Protein AF-A0A7S2MVC9-F1 (afdb_monomer)

Radius of gyration: 18.14 Å; Cα contacts (8 Å, |Δi|>4): 120; chains: 1; bounding box: 53×37×40 Å

Organism: NCBI:txid156173

Secondary structure (DSSP, 8-state):
---S--HHHHHHHHHHHHTEE-B--B--EEE-STTS-SEEESS-TTS---S--PPPB--BSSSSPEE--TT-EEEEEEEEEPPSSTTSPPEEEEEEEEE-

Structure (mmCIF, N/CA/C/O backbone):
data_AF-A0A7S2MVC9-F1
#
_entry.id   AF-A0A7S2MVC9-F1
#
loop_
_atom_site.group_PDB
_atom_site.id
_atom_site.type_symbol
_atom_site.label_atom_id
_atom_site.label_alt_id
_atom_site.label_comp_id
_atom_site.label_asym_id
_atom_site.label_entity_id
_atom_site.label_seq_id
_atom_site.pdbx_PDB_ins_code
_atom_site.Cartn_x
_atom_site.Cartn_y
_atom_site.Cartn_z
_atom_site.occupancy
_atom_site.B_iso_or_equiv
_atom_site.auth_seq_id
_atom_site.auth_comp_id
_atom_site.auth_asym_id
_atom_site.auth_atom_id
_atom_site.pdbx_PDB_model_num
ATOM 1 N N . ARG A 1 1 ? -28.464 26.574 0.477 1.00 45.41 1 ARG A N 1
ATOM 2 C CA . ARG A 1 1 ? -28.232 25.177 0.918 1.00 45.41 1 ARG A CA 1
ATOM 3 C C . ARG A 1 1 ? -27.135 25.227 1.970 1.00 45.41 1 ARG A C 1
ATOM 5 O O . ARG A 1 1 ? -26.115 25.830 1.680 1.00 45.41 1 ARG A O 1
ATOM 12 N N . ARG A 1 2 ? -27.352 24.712 3.188 1.00 55.16 2 ARG A N 1
ATOM 13 C CA . ARG A 1 2 ? -26.241 24.469 4.125 1.00 55.16 2 ARG A CA 1
ATOM 14 C C . ARG A 1 2 ? -25.486 23.267 3.564 1.00 55.16 2 ARG A C 1
ATOM 16 O O . ARG A 1 2 ? -26.059 22.186 3.498 1.00 55.16 2 ARG A O 1
ATOM 23 N N . GLU A 1 3 ? -24.289 23.493 3.050 1.00 62.00 3 GLU A N 1
ATOM 24 C CA . GLU A 1 3 ? -23.391 22.424 2.618 1.00 62.00 3 GLU A CA 1
ATOM 25 C C . GLU A 1 3 ? -22.555 21.986 3.827 1.00 62.00 3 GLU A C 1
ATOM 27 O O . GLU A 1 3 ? -22.009 22.834 4.530 1.00 62.00 3 GLU A O 1
ATOM 32 N N . GLY A 1 4 ? -22.505 20.678 4.092 1.00 68.56 4 GLY A N 1
ATOM 33 C CA . GLY A 1 4 ? -21.732 20.079 5.186 1.00 68.56 4 GLY A CA 1
ATOM 34 C C . GLY A 1 4 ? -22.563 19.205 6.131 1.00 68.56 4 GLY A C 1
ATOM 35 O O . GLY A 1 4 ? -23.735 19.484 6.382 1.00 68.56 4 GLY A O 1
ATOM 36 N N . ALA A 1 5 ? -21.938 18.143 6.645 1.00 73.88 5 ALA A N 1
ATOM 37 C CA . ALA A 1 5 ? -22.470 17.344 7.749 1.00 73.88 5 ALA A CA 1
ATOM 38 C C . ALA A 1 5 ? -22.499 18.185 9.036 1.00 73.88 5 ALA A C 1
ATOM 40 O O . ALA A 1 5 ? -21.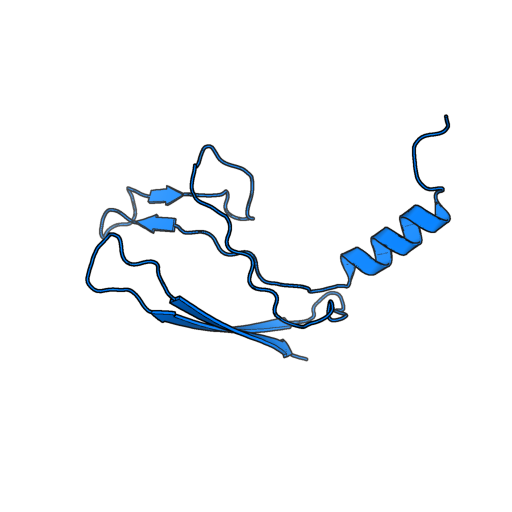649 19.063 9.221 1.00 73.88 5 ALA A O 1
ATOM 41 N N . ASN A 1 6 ? -23.456 17.929 9.932 1.00 89.12 6 ASN A N 1
ATOM 42 C CA . ASN A 1 6 ? -23.408 18.549 11.259 1.00 89.12 6 ASN A CA 1
ATOM 43 C C . ASN A 1 6 ? -22.219 17.986 12.071 1.00 89.12 6 ASN A C 1
ATOM 45 O O . ASN A 1 6 ? -21.621 16.975 11.701 1.00 89.12 6 ASN A O 1
ATOM 49 N N . GLU A 1 7 ? -21.838 18.653 13.163 1.00 90.25 7 GLU A N 1
ATOM 50 C CA . GLU A 1 7 ? -20.627 18.288 13.913 1.00 90.25 7 GLU A CA 1
ATOM 51 C C . GLU A 1 7 ? -20.656 16.844 14.445 1.00 90.25 7 GLU A C 1
ATOM 53 O O . GLU A 1 7 ? -19.628 16.167 14.459 1.00 90.25 7 GLU A O 1
ATOM 58 N N . GLU A 1 8 ? -21.825 16.349 14.847 1.00 90.62 8 GLU A N 1
ATOM 59 C CA . GLU A 1 8 ? -22.004 14.994 15.372 1.00 90.62 8 GLU A CA 1
ATOM 60 C C . GLU A 1 8 ? -21.830 13.932 14.278 1.00 90.62 8 GLU A C 1
ATOM 62 O O . GLU A 1 8 ? -21.097 12.952 14.458 1.00 90.62 8 GLU A O 1
ATOM 67 N N . GLU A 1 9 ? -22.430 14.156 13.110 1.00 88.56 9 GLU A N 1
ATOM 68 C CA . GLU A 1 9 ? -22.252 13.316 11.925 1.00 88.56 9 GLU A CA 1
ATOM 69 C C . GLU A 1 9 ? -20.791 13.310 11.468 1.00 88.56 9 GLU A C 1
ATOM 71 O O . GLU A 1 9 ? -20.206 12.245 11.254 1.00 88.56 9 GLU A O 1
ATOM 76 N N . ALA A 1 10 ? -20.166 14.489 11.387 1.00 89.06 10 ALA A N 1
ATOM 77 C CA . ALA A 1 10 ? -18.762 14.625 11.017 1.00 89.06 10 ALA A CA 1
ATOM 78 C C . ALA A 1 10 ? -17.849 13.870 11.996 1.00 89.06 10 ALA A C 1
ATOM 80 O O . ALA A 1 10 ? -16.954 13.137 11.574 1.00 89.06 10 ALA A O 1
ATOM 81 N N . ARG A 1 11 ? -18.107 13.988 13.304 1.00 89.69 11 ARG A N 1
ATOM 82 C CA . ARG A 1 11 ? -17.360 13.284 14.354 1.00 89.69 11 ARG A CA 1
ATOM 83 C C . ARG A 1 11 ? -17.532 11.770 14.264 1.00 89.69 11 ARG A C 1
ATOM 85 O O . ARG A 1 11 ? -16.561 11.034 14.437 1.00 89.69 11 ARG A O 1
ATOM 92 N N . THR A 1 12 ? -18.739 11.302 13.967 1.00 88.25 12 THR A N 1
ATOM 93 C CA . THR A 1 12 ? -19.043 9.874 13.801 1.00 88.25 12 THR A CA 1
ATOM 94 C C . THR A 1 12 ? -18.281 9.287 12.616 1.00 88.25 12 THR A C 1
ATOM 96 O O . THR A 1 12 ? -17.590 8.275 12.757 1.00 88.25 12 THR A O 1
ATOM 99 N N . VAL A 1 13 ? -18.328 9.965 11.467 1.00 87.75 13 VAL A N 1
ATOM 100 C CA . VAL A 1 13 ? -17.612 9.557 10.252 1.00 87.75 13 VAL A CA 1
ATOM 101 C C . VAL A 1 13 ? -16.100 9.597 10.465 1.00 87.75 13 VAL A C 1
ATOM 103 O O . VAL A 1 13 ? -15.414 8.633 10.128 1.00 87.75 13 VAL A O 1
ATOM 106 N N . ALA A 1 14 ? -15.576 10.665 11.072 1.00 88.88 14 ALA A N 1
ATOM 107 C CA . ALA A 1 14 ? -14.148 10.805 11.344 1.00 88.88 14 ALA A CA 1
ATOM 108 C C . ALA A 1 14 ? -13.630 9.697 12.273 1.00 88.88 14 ALA A C 1
ATOM 110 O O . ALA A 1 14 ? -12.599 9.092 11.986 1.00 88.88 14 ALA A O 1
ATOM 111 N N . ASN A 1 15 ? -14.365 9.381 13.345 1.00 86.50 15 ASN A N 1
ATOM 112 C CA . ASN A 1 15 ? -14.000 8.298 14.260 1.00 86.50 15 ASN A CA 1
ATOM 113 C C . ASN A 1 15 ? -13.996 6.930 13.573 1.00 86.50 15 ASN A C 1
ATOM 115 O O . ASN A 1 15 ? -13.097 6.128 13.826 1.00 86.50 15 ASN A O 1
ATOM 119 N N . GLY A 1 16 ? -14.980 6.667 12.709 1.00 85.88 16 GLY A N 1
ATOM 120 C CA . GLY A 1 16 ? -15.025 5.435 11.925 1.00 85.88 16 GLY A CA 1
ATOM 121 C C . GLY A 1 16 ? -13.854 5.336 10.948 1.00 85.88 16 GLY A C 1
ATOM 122 O O . GLY A 1 16 ? -13.171 4.316 10.912 1.00 85.88 16 GLY A O 1
ATOM 123 N N . ALA A 1 17 ? -13.582 6.408 10.200 1.00 87.12 17 ALA A N 1
ATOM 124 C CA . ALA A 1 17 ? -12.513 6.451 9.204 1.00 87.12 17 ALA A CA 1
ATOM 125 C C . ALA A 1 17 ? -11.114 6.339 9.832 1.00 87.12 17 ALA A C 1
ATOM 127 O O . ALA A 1 17 ? -10.269 5.607 9.323 1.00 87.12 17 ALA A O 1
ATOM 128 N N . ALA A 1 18 ? -10.876 7.006 10.965 1.00 89.69 18 ALA A N 1
ATOM 129 C CA . ALA A 1 18 ? -9.584 6.998 11.655 1.00 89.69 18 ALA A CA 1
ATOM 130 C C . ALA A 1 18 ? -9.191 5.620 12.217 1.00 89.69 18 ALA A C 1
ATOM 132 O O . ALA A 1 18 ? -8.029 5.400 12.553 1.00 89.69 18 ALA A O 1
ATOM 133 N N . ARG A 1 19 ? -10.154 4.701 12.347 1.00 90.75 19 ARG A N 1
ATOM 134 C CA . ARG A 1 19 ? -9.974 3.366 12.931 1.00 90.75 19 ARG A CA 1
ATOM 135 C C . ARG A 1 19 ? -10.302 2.250 11.951 1.00 90.75 19 ARG A C 1
ATOM 137 O O . ARG A 1 19 ? -10.550 1.132 12.376 1.00 90.75 19 ARG A O 1
ATOM 144 N N . ALA A 1 20 ? -10.314 2.529 10.652 1.00 91.38 20 ALA A N 1
ATOM 145 C CA . ALA A 1 20 ? -10.683 1.557 9.634 1.00 91.38 20 ALA A CA 1
ATOM 146 C C . ALA A 1 20 ? -9.545 1.336 8.631 1.00 91.38 20 ALA A C 1
ATOM 148 O O . ALA A 1 20 ? -9.155 2.241 7.896 1.00 91.38 20 ALA A O 1
ATOM 149 N N . LEU A 1 21 ? -9.053 0.101 8.550 1.00 91.00 21 LEU A N 1
ATOM 150 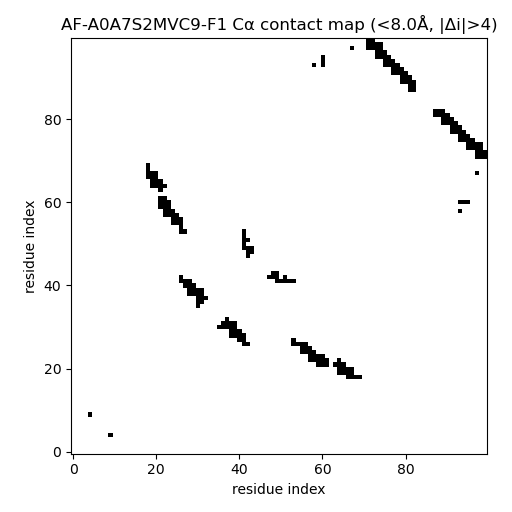C CA . LEU A 1 21 ? -8.090 -0.346 7.551 1.00 91.00 21 LEU A CA 1
ATOM 151 C C . LEU A 1 21 ? -8.825 -1.045 6.404 1.00 91.00 21 LEU A C 1
ATOM 153 O O . LEU A 1 21 ? -9.429 -2.098 6.596 1.00 91.00 21 LEU A O 1
ATOM 157 N N . SER A 1 22 ? -8.758 -0.477 5.201 1.00 91.00 22 SER A N 1
ATOM 158 C CA . SER A 1 22 ? -9.404 -1.059 4.008 1.00 91.00 22 SER A CA 1
ATOM 159 C C . SER A 1 22 ? -8.416 -1.746 3.066 1.00 91.00 22 SER A C 1
ATOM 161 O O . SER A 1 22 ? -8.744 -2.743 2.426 1.00 91.00 22 SER A O 1
ATOM 163 N N . GLY A 1 23 ? -7.205 -1.203 2.961 1.00 91.38 23 GLY A N 1
ATOM 164 C CA . GLY A 1 23 ? -6.224 -1.587 1.956 1.00 91.38 23 GLY A CA 1
ATOM 165 C C . GLY A 1 23 ? -4.841 -1.026 2.268 1.00 91.38 23 GLY A C 1
ATOM 166 O O . GLY A 1 23 ? -4.685 -0.268 3.226 1.00 91.38 23 GLY A O 1
ATOM 167 N N . VAL A 1 24 ? -3.856 -1.376 1.442 1.00 90.06 24 VAL A N 1
ATOM 168 C CA . VAL A 1 24 ? -2.493 -0.821 1.508 1.00 90.06 24 VAL A CA 1
ATOM 169 C C . VAL A 1 24 ? -2.164 -0.159 0.182 1.00 90.06 24 VAL A C 1
ATOM 171 O O . VAL A 1 24 ? -2.051 -0.828 -0.834 1.00 90.06 24 VAL A O 1
ATOM 174 N N . ALA A 1 25 ? -2.000 1.159 0.177 1.00 91.19 25 ALA A N 1
ATOM 175 C CA . ALA A 1 25 ? -1.584 1.870 -1.024 1.00 91.19 25 ALA A CA 1
ATOM 176 C C . ALA A 1 25 ? -0.119 1.546 -1.358 1.00 91.19 25 ALA A C 1
ATOM 178 O O . ALA A 1 25 ? 0.756 1.663 -0.503 1.00 91.19 25 ALA A O 1
ATOM 179 N N . LEU A 1 26 ? 0.136 1.165 -2.608 1.00 89.94 26 LEU A N 1
ATOM 180 C CA . LEU A 1 26 ? 1.454 0.834 -3.138 1.00 89.94 26 LEU A CA 1
ATOM 181 C C . LEU A 1 26 ? 1.783 1.750 -4.315 1.00 89.94 26 LEU A C 1
ATOM 183 O O . LEU A 1 26 ? 0.917 2.087 -5.128 1.00 89.94 26 LEU A O 1
ATOM 187 N N . TRP A 1 27 ? 3.046 2.139 -4.424 1.00 91.31 27 TRP A N 1
ATOM 188 C CA . TRP A 1 27 ? 3.557 2.932 -5.535 1.00 91.31 27 TRP A CA 1
ATOM 189 C C . TRP A 1 27 ? 5.041 2.615 -5.759 1.00 91.31 27 TRP A C 1
ATOM 191 O O . TRP A 1 27 ? 5.740 2.259 -4.806 1.00 91.31 27 TRP A O 1
ATOM 201 N N . PRO A 1 28 ? 5.536 2.685 -7.004 1.00 88.81 28 PRO A N 1
ATOM 202 C CA . PRO A 1 28 ? 6.908 2.311 -7.306 1.00 88.81 28 PRO A CA 1
ATOM 203 C C . PRO A 1 28 ? 7.902 3.407 -6.914 1.00 88.81 28 PRO A C 1
ATOM 205 O O . PRO A 1 28 ? 7.614 4.604 -6.991 1.00 88.81 28 PRO A O 1
ATOM 208 N N . ARG A 1 29 ? 9.108 2.965 -6.574 1.00 90.62 29 ARG A N 1
ATOM 209 C CA . ARG A 1 29 ? 10.325 3.768 -6.493 1.00 90.62 29 ARG A CA 1
ATOM 210 C C . ARG A 1 29 ? 11.354 3.080 -7.376 1.00 90.62 29 ARG A C 1
ATOM 212 O O . ARG A 1 29 ? 11.620 1.897 -7.166 1.00 90.62 29 ARG A O 1
ATOM 219 N N . LEU A 1 30 ? 11.888 3.783 -8.371 1.00 89.69 30 LEU A N 1
ATOM 220 C CA . LEU A 1 30 ? 12.949 3.237 -9.216 1.00 89.69 30 LEU A CA 1
ATOM 221 C C . LEU A 1 30 ? 14.293 3.777 -8.757 1.00 89.69 30 LEU A C 1
ATOM 223 O O . LEU A 1 30 ? 14.451 4.983 -8.590 1.00 89.69 30 LEU A O 1
ATOM 227 N N . VAL A 1 31 ? 15.245 2.871 -8.592 1.00 93.19 31 VAL A N 1
ATOM 228 C CA . VAL A 1 31 ? 16.645 3.182 -8.322 1.00 93.19 31 VAL A CA 1
ATOM 229 C C . VAL A 1 31 ? 17.414 2.842 -9.595 1.00 93.19 31 VAL A C 1
ATOM 231 O O . VAL A 1 31 ? 17.349 1.702 -10.055 1.00 93.19 31 VAL A O 1
ATOM 234 N N . LEU A 1 32 ? 18.026 3.848 -10.220 1.00 93.44 32 LEU A N 1
ATOM 235 C CA . LEU A 1 32 ? 18.597 3.750 -11.569 1.00 93.44 32 LEU A CA 1
ATOM 236 C C . LEU A 1 32 ? 20.108 3.473 -11.574 1.00 93.44 32 LEU A C 1
ATOM 238 O O . LEU A 1 32 ? 20.679 3.250 -12.640 1.00 93.44 32 LEU A O 1
ATOM 242 N N . ASP A 1 33 ? 20.737 3.457 -10.404 1.00 95.38 33 ASP A N 1
ATOM 243 C CA . ASP A 1 33 ? 22.159 3.209 -10.184 1.00 95.38 33 ASP A CA 1
ATOM 244 C C . ASP A 1 33 ? 22.386 2.363 -8.911 1.00 95.38 33 ASP A C 1
ATOM 246 O O . ASP A 1 33 ? 21.569 2.410 -7.990 1.00 95.38 33 ASP A O 1
ATOM 250 N N . PRO A 1 34 ? 23.471 1.572 -8.828 1.00 93.81 34 PRO A N 1
ATOM 251 C CA . PRO A 1 34 ? 23.769 0.753 -7.648 1.00 93.81 34 PRO A CA 1
ATOM 252 C C . PRO A 1 34 ? 23.960 1.547 -6.347 1.00 93.81 34 PRO A C 1
ATOM 254 O O . PRO A 1 34 ? 23.669 1.030 -5.268 1.00 93.81 34 PRO A O 1
ATOM 257 N N . GLU A 1 35 ? 24.458 2.778 -6.441 1.00 94.88 35 GLU A N 1
ATOM 258 C CA . GLU A 1 35 ? 24.761 3.655 -5.310 1.00 94.88 35 GLU A CA 1
ATOM 259 C C . GLU A 1 35 ? 23.506 4.348 -4.746 1.00 94.88 35 GLU A C 1
ATOM 261 O O . GLU A 1 35 ? 23.492 4.775 -3.589 1.00 94.88 35 GLU A O 1
ATOM 266 N N . GLY A 1 36 ? 22.421 4.389 -5.524 1.00 91.56 36 GLY A N 1
ATOM 267 C CA . GLY A 1 36 ? 21.139 4.964 -5.136 1.00 91.56 36 GLY A CA 1
ATOM 268 C C . GLY A 1 36 ? 21.068 6.487 -5.235 1.00 91.56 36 GLY A C 1
ATOM 269 O O . GLY A 1 36 ? 20.222 7.094 -4.574 1.00 91.56 36 GLY A O 1
ATOM 270 N N . GLU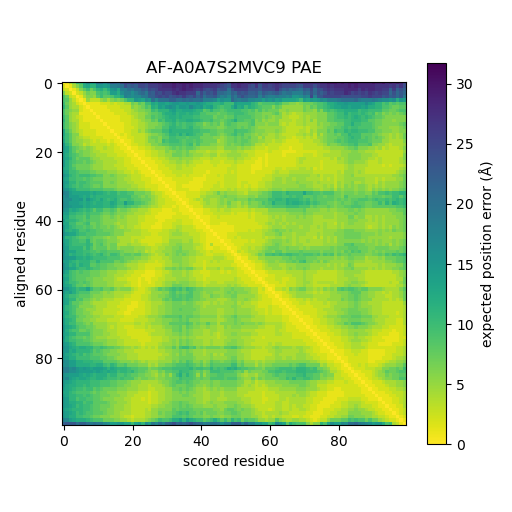 A 1 37 ? 21.935 7.108 -6.031 1.00 94.19 37 GLU A N 1
ATOM 271 C CA . GLU A 1 37 ? 21.971 8.553 -6.263 1.00 94.19 37 GLU A CA 1
ATOM 272 C C . GLU A 1 37 ? 20.882 9.016 -7.247 1.00 94.19 37 GLU A C 1
ATOM 274 O O . GLU A 1 37 ? 20.338 10.117 -7.122 1.00 94.19 37 GLU A O 1
ATOM 279 N N . PHE A 1 38 ? 20.503 8.164 -8.199 1.00 94.69 38 PHE A N 1
ATOM 280 C CA . PHE A 1 38 ? 19.510 8.426 -9.234 1.00 94.69 38 PHE A CA 1
ATOM 281 C C . PHE A 1 38 ? 18.208 7.690 -8.931 1.00 94.69 38 PHE A C 1
ATOM 283 O O . PHE A 1 38 ? 17.966 6.556 -9.351 1.00 94.69 38 PHE A O 1
ATOM 290 N N . VAL A 1 39 ? 17.322 8.378 -8.215 1.00 93.06 39 VAL A N 1
ATOM 291 C CA . VAL A 1 39 ? 16.040 7.825 -7.771 1.00 93.06 39 VAL A CA 1
ATOM 292 C C . VAL A 1 3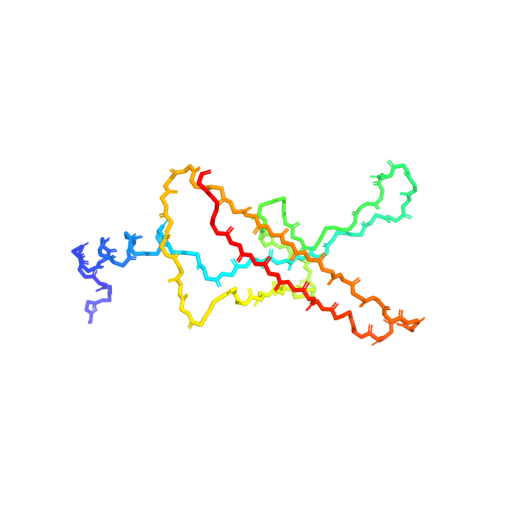9 ? 14.877 8.539 -8.446 1.00 93.06 39 VAL A C 1
ATOM 294 O O . VAL A 1 39 ? 14.775 9.766 -8.414 1.00 93.06 39 VAL A O 1
ATOM 297 N N . VAL A 1 40 ? 13.955 7.762 -9.013 1.00 91.75 40 VAL A N 1
ATOM 298 C CA . VAL A 1 40 ? 12.669 8.258 -9.513 1.00 91.75 40 VAL A CA 1
ATOM 299 C C . VAL A 1 40 ? 11.574 7.863 -8.532 1.00 91.75 40 VAL A C 1
ATOM 301 O O . VAL A 1 40 ? 11.206 6.692 -8.414 1.00 91.75 40 VAL A O 1
ATOM 304 N N . GLU A 1 41 ? 11.034 8.866 -7.850 1.00 93.00 41 GLU A N 1
ATOM 305 C CA . GLU A 1 41 ? 9.926 8.716 -6.912 1.00 93.00 41 GLU A CA 1
ATOM 306 C C . GLU A 1 41 ? 8.587 8.965 -7.618 1.00 93.00 41 GLU A C 1
ATOM 308 O O . GLU A 1 41 ? 8.364 10.015 -8.225 1.00 93.00 41 GLU A O 1
ATOM 313 N N . SER A 1 42 ? 7.660 8.012 -7.521 1.00 93.19 42 SER A N 1
ATOM 314 C CA . SER A 1 42 ? 6.292 8.192 -8.032 1.00 93.19 42 SER A CA 1
ATOM 315 C C . SER A 1 42 ? 5.402 9.016 -7.093 1.00 93.19 42 SER A C 1
ATOM 317 O O . SER A 1 42 ? 4.425 9.623 -7.537 1.00 93.19 42 SER A O 1
ATOM 319 N N . ARG A 1 43 ? 5.740 9.038 -5.798 1.00 94.38 43 ARG A N 1
ATOM 320 C CA . ARG A 1 43 ? 5.042 9.716 -4.696 1.00 94.38 43 ARG A CA 1
ATOM 321 C C . ARG A 1 43 ? 6.055 10.204 -3.665 1.00 94.38 43 ARG A C 1
ATOM 323 O O . ARG A 1 43 ? 7.202 9.777 -3.670 1.00 94.38 43 ARG A O 1
ATOM 330 N N . GLY A 1 44 ? 5.629 11.089 -2.766 1.00 91.81 44 GLY A N 1
ATOM 331 C CA . GLY A 1 44 ? 6.441 11.444 -1.602 1.00 91.81 44 GLY A CA 1
ATOM 332 C C . GLY A 1 44 ? 6.603 10.274 -0.614 1.00 91.81 44 GLY A C 1
ATOM 333 O O . GLY A 1 44 ? 5.876 9.280 -0.712 1.00 91.81 44 GLY A O 1
ATOM 334 N N . PRO A 1 45 ? 7.518 10.384 0.368 1.00 88.00 45 PRO A N 1
ATOM 335 C CA . PRO A 1 45 ? 7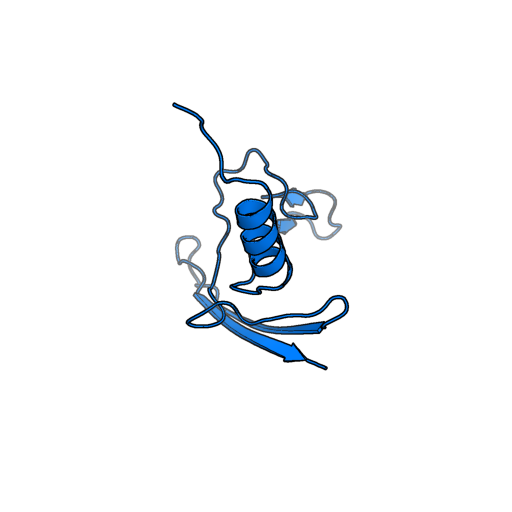.812 9.318 1.331 1.00 88.00 45 PRO A CA 1
ATOM 336 C C . PRO A 1 45 ? 6.604 8.822 2.134 1.00 88.00 45 PRO A C 1
ATOM 338 O O . PRO A 1 45 ? 6.614 7.700 2.633 1.00 88.00 45 PRO A O 1
ATOM 341 N N . ARG A 1 46 ? 5.557 9.643 2.271 1.00 89.69 46 ARG A N 1
ATOM 342 C CA . ARG A 1 46 ? 4.308 9.293 2.963 1.00 89.69 46 ARG A CA 1
ATOM 343 C C . ARG A 1 46 ? 3.124 9.192 1.999 1.00 89.69 46 ARG A C 1
ATOM 345 O O . ARG A 1 46 ? 1.975 9.306 2.418 1.00 89.69 46 ARG A O 1
ATOM 352 N N . GLY A 1 47 ? 3.391 8.996 0.708 1.00 89.12 47 GLY A N 1
ATOM 353 C CA . GLY A 1 47 ? 2.370 8.917 -0.334 1.00 89.12 47 GLY A CA 1
ATOM 354 C C . GLY A 1 47 ? 1.889 10.280 -0.833 1.00 89.12 47 GLY A C 1
ATOM 355 O O . GLY A 1 47 ? 0.852 10.354 -1.494 1.00 89.12 47 GLY A O 1
ATOM 356 N N . GLU A 1 48 ? 2.614 11.367 -0.535 1.00 92.88 48 GLU A N 1
ATOM 357 C CA . GLU A 1 48 ? 2.252 12.701 -1.010 1.00 92.88 48 GLU A CA 1
ATOM 358 C C . GLU A 1 48 ? 2.187 12.752 -2.541 1.00 92.88 48 GLU A C 1
ATOM 360 O O . GLU A 1 48 ? 2.888 12.032 -3.260 1.00 92.88 48 GLU A O 1
ATOM 365 N N . ASN A 1 49 ? 1.317 13.621 -3.052 1.00 89.06 49 ASN A N 1
ATOM 366 C CA . ASN A 1 49 ? 1.118 13.757 -4.485 1.00 89.06 49 ASN A CA 1
ATOM 367 C C . ASN A 1 49 ? 2.378 14.306 -5.169 1.00 89.06 49 ASN A C 1
ATOM 369 O O . ASN A 1 49 ? 3.002 15.237 -4.665 1.00 89.06 49 ASN A O 1
ATOM 373 N N . GLN A 1 50 ? 2.724 13.738 -6.323 1.00 88.69 50 GLN A N 1
ATOM 374 C CA . GLN A 1 50 ? 3.879 14.131 -7.130 1.00 88.69 50 GLN A CA 1
ATOM 375 C C . GLN A 1 50 ? 3.489 14.220 -8.605 1.00 88.69 50 GLN A C 1
ATOM 377 O O . GLN A 1 50 ? 2.456 13.693 -9.022 1.00 88.69 50 GLN A O 1
ATOM 382 N N . LYS A 1 51 ? 4.328 14.878 -9.414 1.00 87.38 51 LYS A N 1
ATOM 383 C CA . LYS A 1 51 ? 4.175 14.894 -10.876 1.00 87.38 51 LYS A CA 1
ATOM 384 C C . LYS A 1 51 ? 4.596 13.545 -11.464 1.00 87.38 51 LYS A C 1
ATOM 386 O O . LYS A 1 51 ? 5.676 13.417 -12.030 1.00 87.38 51 LYS A O 1
ATOM 391 N N . SER A 1 52 ? 3.732 12.546 -11.327 1.00 88.94 52 SER A N 1
ATOM 392 C CA . SER A 1 52 ? 3.901 11.224 -11.921 1.00 88.94 52 SER A CA 1
ATOM 393 C C . SER A 1 52 ? 2.600 10.770 -12.575 1.00 88.94 52 SER A C 1
ATOM 395 O O . SER A 1 52 ? 1.513 11.030 -12.064 1.00 88.94 52 SER A O 1
ATOM 397 N N . HIS A 1 53 ? 2.719 10.097 -13.718 1.00 87.94 53 HIS A N 1
ATOM 398 C CA . HIS A 1 53 ? 1.595 9.421 -14.364 1.00 87.94 53 HIS A CA 1
ATOM 399 C C . HIS A 1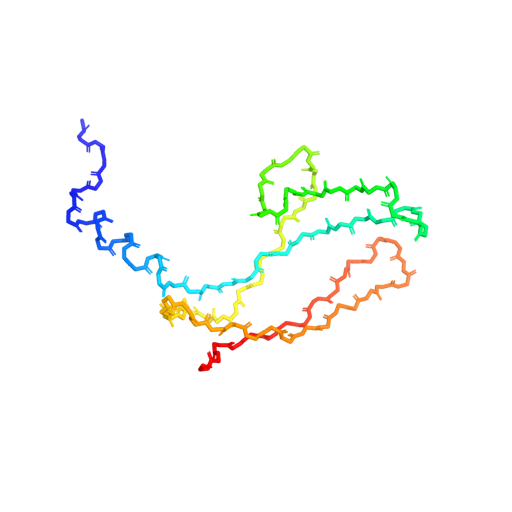 53 ? 1.383 8.006 -13.804 1.00 87.94 53 HIS A C 1
ATOM 401 O O . HIS A 1 53 ? 0.405 7.349 -14.162 1.00 87.94 53 HIS A O 1
ATOM 407 N N . TRP A 1 54 ? 2.290 7.516 -12.948 1.00 88.38 54 TRP A N 1
ATOM 408 C CA . TRP A 1 54 ? 2.129 6.207 -12.335 1.00 88.38 54 TRP A CA 1
ATOM 409 C C . TRP A 1 54 ? 0.963 6.193 -11.360 1.00 88.38 54 TRP A C 1
ATOM 411 O O . TRP A 1 54 ? 0.766 7.093 -10.541 1.00 88.38 54 TRP A O 1
ATOM 421 N N . GLN A 1 55 ? 0.193 5.118 -11.456 1.00 85.75 55 GLN A N 1
ATOM 422 C CA . GLN A 1 55 ? -0.946 4.883 -10.594 1.00 85.75 55 GLN A CA 1
ATOM 423 C C . GLN A 1 55 ? -0.478 4.481 -9.195 1.00 85.75 55 GLN A C 1
ATOM 425 O O . GLN A 1 55 ? 0.524 3.788 -9.022 1.00 85.75 55 GLN A O 1
ATOM 430 N N . THR A 1 56 ? -1.256 4.875 -8.192 1.00 90.06 56 THR A N 1
ATOM 431 C CA . THR A 1 56 ? -1.202 4.223 -6.884 1.00 90.06 56 THR A CA 1
ATOM 432 C C . THR A 1 56 ? -2.063 2.974 -6.957 1.00 90.06 56 THR A C 1
ATOM 434 O O . THR A 1 56 ? -3.264 3.067 -7.210 1.00 90.06 56 THR A O 1
ATOM 437 N N . VAL A 1 57 ? -1.456 1.814 -6.736 1.00 89.38 57 VAL A N 1
ATOM 438 C CA . VAL A 1 57 ? -2.177 0.543 -6.662 1.00 89.38 57 VAL A CA 1
ATOM 439 C C . VAL A 1 57 ? -2.779 0.430 -5.265 1.00 89.38 57 VAL A C 1
ATOM 441 O O . VAL A 1 57 ? -2.070 0.583 -4.273 1.00 89.38 57 VAL A O 1
ATOM 444 N N . LEU A 1 58 ? -4.087 0.178 -5.177 1.00 90.69 58 LEU A N 1
ATOM 445 C CA . LEU A 1 58 ? -4.794 -0.005 -3.908 1.00 90.69 58 LEU A CA 1
ATOM 446 C C . LEU A 1 58 ? -5.495 -1.375 -3.886 1.00 90.69 58 LEU A C 1
ATOM 448 O O . LEU A 1 58 ? -6.674 -1.472 -4.229 1.00 90.69 58 LEU A O 1
ATOM 452 N N . PRO A 1 59 ? -4.788 -2.442 -3.485 1.00 88.50 59 PRO A N 1
ATOM 453 C CA . PRO A 1 59 ? -5.399 -3.712 -3.152 1.00 88.50 59 PRO A CA 1
ATOM 454 C C . PRO A 1 59 ? -6.207 -3.562 -1.858 1.00 88.50 59 PRO A C 1
ATOM 456 O O . PRO A 1 59 ? -5.697 -3.140 -0.813 1.00 88.50 59 PRO A O 1
ATOM 459 N N . LEU A 1 60 ? -7.487 -3.918 -1.941 1.00 90.25 60 LEU A N 1
ATOM 460 C CA . LEU A 1 60 ? -8.350 -4.048 -0.775 1.00 90.25 60 LEU A CA 1
ATOM 461 C C . LEU A 1 60 ? -8.010 -5.355 -0.060 1.00 90.25 60 LEU A C 1
ATOM 463 O O . LEU A 1 60 ? -7.941 -6.411 -0.683 1.00 90.25 60 LEU A O 1
ATOM 467 N N . LEU A 1 61 ? -7.786 -5.274 1.248 1.00 82.94 61 LEU A N 1
ATOM 468 C CA . LEU A 1 61 ? -7.293 -6.399 2.050 1.00 82.94 61 LEU A CA 1
ATOM 469 C C . LEU A 1 61 ? -8.423 -7.230 2.667 1.00 82.94 61 LEU A C 1
ATOM 471 O O . LEU A 1 61 ? -8.194 -8.334 3.153 1.00 82.94 61 LEU A O 1
ATOM 475 N N . ALA A 1 62 ? -9.644 -6.698 2.651 1.00 85.88 62 ALA A N 1
ATOM 476 C CA . ALA A 1 62 ? -10.852 -7.351 3.127 1.00 85.88 62 ALA A CA 1
ATOM 477 C C . ALA A 1 62 ? -12.069 -6.840 2.343 1.00 85.88 62 ALA A C 1
ATOM 479 O O . ALA A 1 62 ? -12.046 -5.754 1.762 1.00 85.88 62 ALA A O 1
ATOM 480 N N . SER A 1 63 ? -13.165 -7.603 2.358 1.00 88.31 63 SER A N 1
ATOM 481 C CA . SER A 1 63 ? -14.430 -7.208 1.718 1.00 88.31 63 SER A CA 1
ATOM 482 C C . SER A 1 63 ? -15.099 -6.000 2.385 1.00 88.31 63 SER A C 1
ATOM 484 O O . SER A 1 63 ? -15.981 -5.375 1.798 1.00 88.31 63 SER A O 1
ATOM 486 N N . ARG A 1 64 ? -14.697 -5.679 3.621 1.00 90.00 64 ARG A N 1
ATOM 487 C CA . ARG A 1 64 ? -15.117 -4.508 4.395 1.00 90.00 64 ARG A CA 1
ATOM 488 C C . ARG A 1 64 ? -13.933 -3.981 5.210 1.00 90.00 64 ARG A C 1
ATOM 490 O O . ARG A 1 64 ? -13.074 -4.785 5.572 1.00 90.00 64 ARG A O 1
ATOM 497 N N . PRO A 1 65 ? -13.894 -2.680 5.544 1.00 90.12 65 PRO A N 1
ATOM 498 C CA . PRO A 1 65 ? -12.829 -2.134 6.374 1.00 90.12 65 PRO A CA 1
ATOM 499 C C . PRO A 1 65 ? -12.741 -2.837 7.735 1.00 90.12 65 PRO A C 1
ATOM 501 O O . PRO A 1 65 ? -13.752 -3.030 8.413 1.00 90.12 65 PRO A O 1
ATOM 504 N N . VAL A 1 66 ? -11.526 -3.199 8.134 1.00 90.38 66 VAL A N 1
ATOM 505 C CA . VAL A 1 66 ? -11.222 -3.847 9.414 1.00 90.38 66 VAL A CA 1
ATOM 506 C C . VAL A 1 66 ? -10.969 -2.773 10.467 1.00 90.38 66 VAL A C 1
ATOM 508 O O . VAL A 1 66 ? -10.253 -1.809 10.206 1.00 90.38 66 VAL A O 1
ATOM 511 N N . GLN A 1 67 ? -11.547 -2.923 11.659 1.00 90.50 67 GLN A N 1
ATOM 512 C CA . GLN A 1 67 ? -11.317 -1.975 12.749 1.00 90.50 67 GLN A CA 1
ATOM 513 C C . GLN A 1 67 ? -9.903 -2.124 13.329 1.00 90.50 67 GLN A C 1
ATOM 515 O O . GLN A 1 67 ? -9.439 -3.241 13.551 1.00 90.50 67 GLN A O 1
ATOM 520 N N . VAL A 1 68 ? -9.238 -1.001 13.597 1.00 91.94 68 VAL A N 1
ATOM 521 C CA . VAL A 1 68 ? -7.884 -0.928 14.161 1.00 91.94 68 VAL A CA 1
ATOM 522 C C . VAL A 1 68 ? -7.814 0.085 15.301 1.00 91.94 68 VAL A C 1
ATOM 524 O O . VAL A 1 68 ? -8.531 1.087 15.323 1.00 91.94 68 VAL A O 1
ATOM 527 N N . THR A 1 69 ? -6.926 -0.165 16.258 1.00 90.81 69 THR A N 1
ATOM 528 C CA . THR A 1 69 ? -6.630 0.750 17.367 1.00 90.81 69 THR A CA 1
ATOM 529 C C . THR A 1 69 ? -5.284 1.443 17.157 1.00 90.81 69 THR A C 1
ATOM 531 O O . THR A 1 69 ? -4.416 0.898 16.474 1.00 90.81 69 THR A O 1
ATOM 534 N N . PRO A 1 70 ? -5.058 2.629 17.754 1.00 90.62 70 PRO A N 1
ATOM 535 C CA . PRO A 1 70 ? -3.728 3.229 17.786 1.00 90.62 70 PRO A CA 1
ATOM 536 C C . PRO A 1 70 ? -2.691 2.238 18.328 1.00 90.62 70 PRO A C 1
ATOM 538 O O . PRO A 1 70 ? -2.935 1.585 19.340 1.00 90.62 70 PRO A O 1
ATOM 541 N N . GLY A 1 71 ? -1.558 2.121 17.63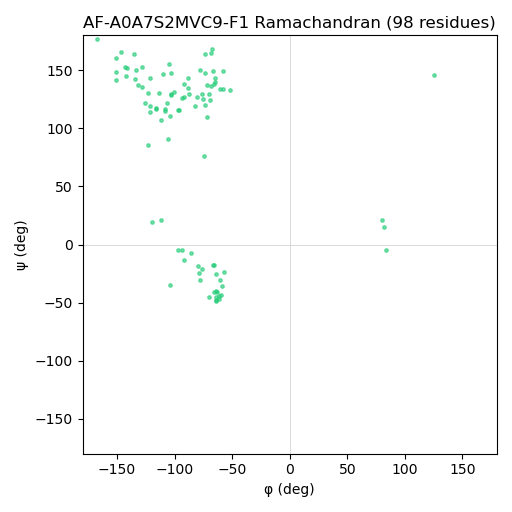9 1.00 90.62 71 GLY A N 1
ATOM 542 C CA . GLY A 1 71 ? -0.494 1.177 17.987 1.00 90.62 71 GLY A CA 1
ATOM 543 C C . GLY A 1 71 ? -0.683 -0.246 17.456 1.00 90.62 71 GLY A C 1
ATOM 544 O O . GLY A 1 71 ? 0.234 -1.044 17.604 1.00 90.62 71 GLY A O 1
ATOM 545 N N . ALA A 1 72 ? -1.811 -0.565 16.809 1.00 90.94 72 ALA A N 1
ATOM 546 C CA . ALA A 1 72 ? -1.981 -1.858 16.154 1.00 90.94 72 ALA A CA 1
ATOM 547 C C . ALA A 1 72 ? -0.920 -2.054 15.063 1.00 90.94 72 ALA A C 1
ATOM 549 O O . ALA A 1 72 ? -0.686 -1.165 14.238 1.00 90.94 72 ALA A O 1
ATOM 550 N N . ALA A 1 73 ? -0.307 -3.232 15.042 1.00 92.25 73 ALA A N 1
ATOM 551 C CA . ALA A 1 73 ? 0.626 -3.606 13.997 1.00 92.25 73 ALA A CA 1
ATOM 552 C C . ALA A 1 73 ? -0.124 -4.259 12.827 1.00 92.25 73 ALA A C 1
ATOM 554 O O . ALA A 1 73 ? -1.101 -4.989 12.998 1.00 92.25 73 ALA A O 1
ATOM 555 N N . ILE A 1 74 ? 0.334 -3.983 11.607 1.00 90.56 74 ILE A N 1
ATOM 556 C CA . ILE A 1 74 ? -0.208 -4.571 10.381 1.00 90.56 74 ILE A CA 1
ATOM 557 C C . ILE A 1 74 ? 0.906 -5.406 9.768 1.00 90.56 74 ILE A C 1
ATOM 559 O O . ILE A 1 74 ? 1.945 -4.869 9.387 1.00 90.56 74 ILE A O 1
ATOM 563 N N . GLN A 1 75 ? 0.689 -6.714 9.665 1.00 92.31 75 GLN A N 1
ATOM 564 C CA . GLN A 1 75 ? 1.567 -7.582 8.895 1.00 92.31 75 GLN A CA 1
ATOM 565 C C . GLN A 1 75 ? 1.037 -7.684 7.468 1.00 92.31 75 GLN A C 1
ATOM 567 O O . GLN A 1 75 ? -0.129 -8.027 7.272 1.00 92.31 75 GLN A O 1
ATOM 572 N N . LEU A 1 76 ? 1.903 -7.404 6.494 1.00 91.25 76 LEU A N 1
ATOM 573 C CA . LEU A 1 76 ? 1.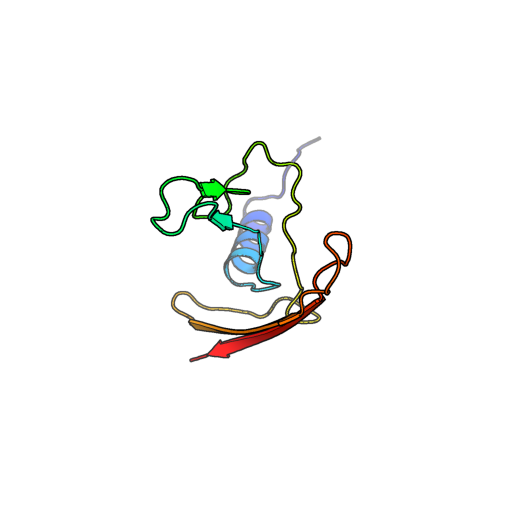650 -7.563 5.066 1.00 91.25 76 LEU A CA 1
ATOM 574 C C . LEU A 1 76 ? 2.615 -8.616 4.520 1.00 91.25 76 LEU A C 1
ATOM 576 O O . LEU A 1 76 ? 3.826 -8.409 4.530 1.00 91.25 76 LEU A O 1
ATOM 580 N N . ASP A 1 77 ? 2.067 -9.717 4.030 1.00 92.56 77 ASP A N 1
ATOM 581 C CA . ASP A 1 77 ? 2.798 -10.741 3.297 1.00 92.56 77 ASP A CA 1
ATOM 582 C C . ASP A 1 77 ? 2.472 -10.562 1.808 1.00 92.56 77 ASP A C 1
ATOM 584 O O . ASP A 1 77 ? 1.307 -10.416 1.426 1.00 92.56 77 ASP A O 1
ATOM 588 N N . GLY A 1 78 ? 3.497 -10.512 0.957 1.00 90.88 78 GLY A N 1
ATOM 589 C CA . GLY A 1 78 ? 3.313 -10.135 -0.438 1.00 90.88 78 GLY A CA 1
ATOM 590 C C . GLY A 1 78 ? 4.315 -10.764 -1.389 1.00 90.88 78 GLY A C 1
ATOM 591 O O . GLY A 1 78 ? 5.498 -10.864 -1.078 1.00 90.88 78 GLY A O 1
ATOM 592 N N . THR A 1 79 ? 3.840 -11.145 -2.571 1.00 92.81 79 THR A N 1
ATOM 593 C CA . THR A 1 79 ? 4.670 -11.549 -3.708 1.00 92.81 79 THR A CA 1
ATOM 594 C C . THR A 1 79 ? 4.348 -10.663 -4.904 1.00 92.81 79 THR A C 1
ATOM 596 O O . THR A 1 79 ? 3.184 -10.487 -5.264 1.00 92.81 79 THR A O 1
ATOM 599 N N . VAL A 1 80 ? 5.390 -10.120 -5.536 1.00 90.38 80 VAL A N 1
ATOM 600 C CA . VAL A 1 80 ? 5.281 -9.395 -6.806 1.00 90.38 80 VAL A CA 1
ATOM 601 C C . VAL A 1 80 ? 5.894 -10.262 -7.894 1.00 90.38 80 VAL A C 1
ATOM 603 O O . VAL A 1 80 ? 7.089 -10.548 -7.869 1.00 90.38 80 VAL A O 1
ATOM 606 N N . LYS A 1 81 ? 5.071 -10.700 -8.844 1.00 92.19 81 LYS A N 1
ATOM 607 C CA . LYS A 1 81 ? 5.503 -11.501 -9.990 1.00 92.19 81 LYS A CA 1
ATOM 608 C C . LYS A 1 81 ? 5.720 -10.569 -11.172 1.00 92.19 81 LYS A C 1
ATOM 610 O O . LYS A 1 81 ? 4.777 -9.931 -11.638 1.00 92.19 81 LYS A O 1
ATOM 615 N N . LEU A 1 82 ? 6.964 -10.485 -11.632 1.00 90.00 82 LEU A N 1
ATOM 616 C CA . LEU A 1 82 ? 7.339 -9.702 -12.805 1.00 90.00 82 LEU A CA 1
ATOM 617 C C . LEU A 1 82 ? 7.279 -10.585 -14.053 1.00 90.00 82 LEU A C 1
ATOM 619 O O . LEU A 1 82 ? 7.703 -11.741 -14.020 1.00 90.00 82 LEU A O 1
ATOM 623 N N . GLY A 1 83 ? 6.745 -10.039 -15.144 1.00 89.38 83 GLY A N 1
ATOM 624 C CA . GLY A 1 83 ? 6.825 -10.682 -16.450 1.00 89.38 83 GLY A CA 1
ATOM 625 C C . GLY A 1 83 ? 8.233 -10.586 -17.039 1.00 89.38 83 GLY A C 1
ATOM 626 O O . GLY A 1 83 ? 9.055 -9.783 -16.604 1.00 89.38 83 GLY A O 1
ATOM 627 N N . SER A 1 84 ? 8.511 -11.406 -18.051 1.00 89.62 84 SER A N 1
ATOM 628 C CA . SER A 1 84 ? 9.777 -11.354 -18.792 1.00 89.62 84 SER A CA 1
ATOM 629 C C . SER A 1 84 ? 9.850 -10.188 -19.784 1.00 89.62 84 SER A C 1
ATOM 631 O O . SER A 1 84 ? 10.948 -9.799 -20.176 1.00 89.62 84 SER A O 1
ATOM 633 N N . ALA A 1 85 ? 8.705 -9.636 -20.195 1.00 92.00 85 ALA A N 1
ATOM 634 C CA . ALA A 1 85 ? 8.623 -8.495 -21.098 1.00 92.00 85 ALA A CA 1
ATOM 635 C C . ALA A 1 85 ? 8.297 -7.203 -20.335 1.00 92.00 85 ALA A C 1
ATOM 637 O O . ALA A 1 85 ? 7.575 -7.216 -19.339 1.00 92.00 85 ALA A O 1
ATOM 638 N N . VAL A 1 86 ? 8.822 -6.079 -20.827 1.00 84.88 86 VAL A N 1
ATOM 639 C CA . VAL A 1 86 ? 8.694 -4.753 -20.191 1.00 84.88 86 VAL A CA 1
ATOM 640 C C . VAL A 1 86 ? 7.250 -4.240 -20.128 1.00 84.88 86 VAL A C 1
ATOM 642 O O . VAL A 1 86 ? 6.910 -3.434 -19.269 1.00 84.88 86 VAL A O 1
ATOM 645 N N . ASP A 1 87 ? 6.400 -4.710 -21.034 1.00 87.94 87 ASP A N 1
ATOM 646 C CA . ASP A 1 87 ? 4.984 -4.367 -21.148 1.00 87.94 87 ASP A CA 1
ATOM 647 C C . ASP A 1 87 ? 4.066 -5.348 -20.406 1.00 87.94 87 ASP A C 1
ATOM 649 O O . ASP A 1 87 ? 2.858 -5.121 -20.313 1.00 87.94 87 ASP A O 1
ATOM 653 N N . SER A 1 88 ? 4.621 -6.424 -19.842 1.00 91.50 88 SER A N 1
ATOM 654 C CA . SER A 1 88 ? 3.855 -7.355 -19.021 1.00 91.50 88 SER A CA 1
ATOM 655 C C . SER A 1 88 ? 3.543 -6.714 -17.669 1.00 91.50 88 SER A C 1
ATOM 657 O O . SER A 1 88 ? 4.471 -6.387 -16.922 1.00 91.50 88 SER A O 1
ATOM 659 N N . PRO A 1 89 ? 2.258 -6.543 -17.308 1.00 86.69 89 PRO A N 1
ATOM 660 C CA . PRO A 1 89 ? 1.912 -5.947 -16.031 1.00 86.69 89 PRO A CA 1
ATOM 661 C C . PRO A 1 89 ? 2.368 -6.860 -14.882 1.00 86.69 89 PRO A C 1
ATOM 663 O O . PRO A 1 89 ? 2.211 -8.083 -14.968 1.00 86.69 89 PRO A O 1
ATOM 666 N N . PRO A 1 90 ? 2.906 -6.297 -13.789 1.00 88.19 90 PRO A N 1
ATOM 667 C CA . PRO A 1 90 ? 3.219 -7.076 -12.602 1.00 88.19 90 PRO A CA 1
ATOM 668 C C . PRO A 1 90 ? 1.940 -7.643 -11.974 1.00 88.19 90 PRO A C 1
ATOM 670 O O . PRO A 1 90 ? 0.903 -6.977 -11.928 1.00 88.19 90 PRO A O 1
ATOM 673 N N . VAL A 1 91 ? 2.028 -8.864 -11.444 1.00 91.00 91 VAL A N 1
ATOM 674 C CA . VAL A 1 91 ? 0.947 -9.479 -10.661 1.00 91.00 91 VAL A CA 1
ATOM 675 C C . VAL A 1 91 ? 1.292 -9.405 -9.181 1.00 91.00 91 VAL A C 1
ATOM 677 O O . VAL A 1 91 ? 2.374 -9.820 -8.763 1.00 91.00 91 VAL A O 1
ATOM 680 N N . TYR A 1 92 ? 0.355 -8.888 -8.392 1.00 88.94 92 TYR A N 1
ATOM 681 C CA . TYR A 1 92 ? 0.491 -8.730 -6.949 1.00 88.94 92 TYR A CA 1
ATOM 682 C C . TYR A 1 92 ? -0.365 -9.771 -6.232 1.00 88.94 92 TYR A C 1
ATOM 684 O O . TYR A 1 92 ? -1.583 -9.801 -6.396 1.00 88.94 92 TYR A O 1
ATOM 692 N N . GLU A 1 93 ? 0.269 -10.589 -5.403 1.00 91.75 93 GLU A N 1
ATOM 693 C CA . GLU A 1 93 ? -0.399 -11.494 -4.470 1.00 91.75 93 GLU A CA 1
ATOM 694 C C . GLU A 1 93 ? -0.117 -10.981 -3.066 1.00 91.75 93 GLU A C 1
ATOM 696 O O . GLU A 1 93 ? 1.019 -11.035 -2.604 1.00 91.75 93 GLU A O 1
ATOM 701 N N . LEU A 1 94 ? -1.132 -10.405 -2.423 1.00 90.44 94 LEU A N 1
ATOM 702 C CA . LEU A 1 94 ? -0.986 -9.682 -1.165 1.00 90.44 94 LEU A CA 1
ATOM 703 C C . LEU A 1 94 ? -1.991 -10.206 -0.147 1.00 90.44 94 LEU A C 1
ATOM 705 O O . LEU A 1 94 ? -3.174 -10.357 -0.448 1.00 90.44 94 LEU A O 1
ATOM 709 N N . GLN A 1 95 ? -1.521 -10.416 1.075 1.00 89.25 95 GLN A N 1
ATOM 710 C CA . GLN A 1 95 ? -2.343 -10.721 2.231 1.00 89.25 95 GLN A CA 1
ATOM 711 C C . GLN A 1 95 ? -1.914 -9.823 3.381 1.00 89.25 95 GLN A C 1
ATOM 713 O O . GLN A 1 95 ? -0.727 -9.657 3.640 1.00 89.25 95 GLN A O 1
ATOM 718 N N . ALA A 1 96 ? -2.879 -9.274 4.111 1.00 88.12 96 ALA A N 1
ATOM 719 C CA . ALA A 1 96 ? -2.588 -8.544 5.331 1.00 88.12 96 ALA A CA 1
ATOM 720 C C . ALA A 1 96 ? -3.420 -9.058 6.496 1.00 88.12 96 ALA A C 1
ATOM 722 O O . ALA A 1 96 ? -4.536 -9.553 6.322 1.00 88.12 96 ALA A O 1
ATOM 723 N N . ARG A 1 97 ? -2.880 -8.891 7.697 1.00 88.69 97 ARG A N 1
ATOM 724 C CA . ARG A 1 97 ? -3.590 -9.116 8.953 1.00 88.69 97 ARG A CA 1
ATOM 725 C C . ARG A 1 97 ? -3.177 -8.074 9.979 1.00 88.69 97 ARG A C 1
ATOM 727 O O . ARG A 1 97 ? -2.022 -7.656 10.022 1.00 88.69 97 ARG A O 1
ATOM 734 N N . VAL A 1 98 ? -4.129 -7.680 10.815 1.00 87.50 98 VAL A N 1
ATOM 735 C CA . VAL A 1 98 ? -3.832 -6.922 12.032 1.00 87.50 98 VAL A CA 1
ATOM 736 C C . VAL A 1 98 ? -3.247 -7.912 13.036 1.00 87.50 98 VAL A C 1
ATOM 738 O O . VAL A 1 98 ? -3.847 -8.960 13.278 1.00 87.50 98 VAL A O 1
ATOM 741 N N . VAL A 1 99 ? -2.066 -7.613 13.565 1.00 87.62 99 VAL A N 1
ATOM 742 C CA . VAL A 1 99 ? -1.397 -8.420 14.591 1.00 87.62 99 VAL A CA 1
ATOM 743 C C . VAL A 1 99 ? -1.410 -7.660 15.917 1.00 87.62 99 VAL A C 1
ATOM 745 O O . VAL A 1 99 ? -1.441 -6.427 15.922 1.00 87.62 99 VAL A O 1
ATOM 748 N N . ALA A 1 100 ? -1.496 -8.421 17.012 1.00 68.19 100 ALA A N 1
ATOM 749 C CA . ALA A 1 100 ? -1.613 -7.902 18.375 1.00 68.19 100 ALA A CA 1
ATOM 750 C C . ALA A 1 100 ? -0.397 -7.069 18.793 1.00 68.19 100 ALA A C 1
ATOM 752 O O . ALA A 1 100 ? 0.730 -7.434 18.385 1.00 68.19 100 ALA A O 1
#

Mean predicted aligned error: 6.39 Å

Nearest PDB structures (foldseek):
  4rfb-assembly2_C  TM=1.893E-01  e=3.191E+00  Staphyloco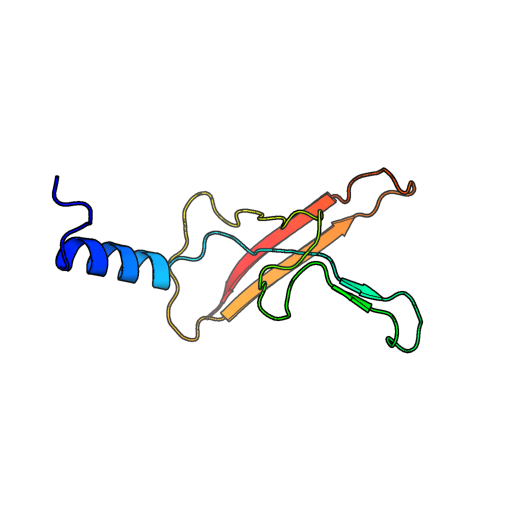ccus aureus subsp. aureus NCTC 8325
  4rfb-assembly2_D  TM=1.688E-01  e=4.777E+00  Staphylococcus aureus subsp. aureus NCTC 8325

Sequence (100 aa):
RREGANEEEARTVANGAARALSGVALWPRLVLDPEGEFVVESRGPRGENQKSHWQTVLPLLASRPVQVTPGAAIQLDGTVKLGSAVDSPPVYELQARVVA

Foldseek 3Di:
DPPDDDPVVVVVVCVDVVFWAFWDWDDDKDQPDPVRPDIDDCAPPVRHHDPHPTDTDTDTQDPGTDGHDPPWDKDKDKDWADDPDPPDDIDIDIHMDTDD

pLDDT: mean 88.47, std 7.37, range [45.41, 95.38]

Solvent-accessible surface area (backbone atoms only — not comparable to full-atom values): 6484 Å² total; per-residue (Å²): 131,90,81,77,73,54,72,68,58,45,51,52,53,49,57,51,58,78,25,44,51,42,56,58,80,42,68,66,70,48,66,78,45,96,88,55,84,48,65,50,68,42,41,42,100,85,67,41,90,53,102,47,91,69,70,72,47,67,56,65,64,50,100,56,64,42,80,53,58,94,87,59,42,74,50,75,52,74,47,79,47,75,51,97,47,95,85,44,73,70,47,79,50,76,50,60,47,81,43,133